Protein AF-A0A7J8X8S6-F1 (afdb_monomer_lite)

Sequence (143 aa):
MVDLDLSNNWLLGPIPSSISNLTNLASLFLQINKLNGSIPQEIWRLRNLIALDLSFNRLSGHIPSSLDQAKALKSDPSLIKNRDLFSIWNFDGNVAFEDITKATEDFDIKYCIGTGGYGSVYRAVLPSGKVVALKKLHRLEAE

Organism: Gossypium aridum (NCBI:txid34290)

InterPro domains:
  IPR001611 Leucine-rich repeat [PF00560] (4-22)
  IPR001611 Leucine-rich repeat [PF00560] (48-68)
  IPR011009 Protein kinase-like domain superfamily [SSF56112] (85-138)
  IPR017441 Protein kinase, ATP binding site [PS00107] (113-135)
  IPR032675 Leucine-rich repeat domain superfamily [G3DSA:3.80.10.10] (1-83)
  IPR051420 Ser/Thr Protein Kinases with Diverse Regulatory Roles [PTHR48005] (80-141)

Foldseek 3Di:
DAEDAPEQDADEEADDLCVLVPLCYAEYHHANYAYEEADRLSVLSNVNHQYYDPYHYHYDDDDDDLVSSVVSVVVDPPPPPDSPRPPPPPDPPPDDPVQVCVQCVNVDCVQWPDADPFFTWGWGQGPVRDIDIDTDGDPPPDD

Secondary structure (DSSP, 8-state):
-EEEE--SS--EEEPPGGGGG-TTEEEEE--SSEEEEPPPGGGGG-TT--EEE--SSEE-SPPPPHHHHHHHHTT-TT-TT---SS-SS---S---HHHHHHHTTTT-GGGEEEEETTEEEEEEE-TTS-EEEEEEEPP----

Structure (mmCIF, N/CA/C/O backbone):
data_AF-A0A7J8X8S6-F1
#
_entry.id   AF-A0A7J8X8S6-F1
#
loop_
_atom_site.group_PDB
_atom_site.id
_atom_site.type_symbol
_atom_site.label_atom_id
_atom_site.label_alt_id
_atom_site.label_comp_id
_atom_site.label_asym_id
_atom_site.label_entity_id
_atom_site.label_seq_id
_atom_site.pdbx_PDB_ins_code
_atom_site.Cartn_x
_atom_site.Cartn_y
_atom_site.Cartn_z
_atom_site.occupancy
_atom_site.B_iso_or_equiv
_atom_site.auth_seq_id
_atom_site.auth_comp_id
_atom_site.auth_asym_id
_atom_site.auth_atom_id
_atom_site.pdbx_PDB_model_num
ATOM 1 N N . MET A 1 1 ? -14.470 3.806 -18.848 1.00 63.66 1 MET A N 1
ATOM 2 C CA . MET A 1 1 ? -13.517 3.287 -17.850 1.00 63.66 1 MET A CA 1
ATOM 3 C C . MET A 1 1 ? -12.360 2.676 -18.626 1.00 63.66 1 MET A C 1
ATOM 5 O O . MET A 1 1 ? -12.645 2.034 -19.630 1.00 63.66 1 MET A O 1
ATOM 9 N N . VAL A 1 2 ? -11.107 2.992 -18.287 1.00 91.88 2 VAL A N 1
ATOM 10 C CA . VAL A 1 2 ? -9.929 2.490 -19.020 1.00 91.88 2 VAL A CA 1
ATOM 11 C C . VAL A 1 2 ? -9.187 1.516 -18.122 1.00 91.88 2 VAL A C 1
ATOM 13 O O . VAL A 1 2 ? -8.802 1.892 -17.018 1.00 91.88 2 VAL A O 1
ATOM 16 N N . ASP A 1 3 ? -8.965 0.303 -18.608 1.00 95.12 3 ASP A N 1
ATOM 17 C CA . ASP A 1 3 ? -8.304 -0.763 -17.863 1.00 95.12 3 ASP A CA 1
ATOM 18 C C . ASP A 1 3 ? -7.002 -1.150 -18.571 1.00 95.12 3 ASP A C 1
ATOM 20 O O . ASP A 1 3 ? -6.969 -1.284 -19.796 1.00 95.12 3 ASP A O 1
ATOM 24 N N . LEU A 1 4 ? -5.925 -1.300 -17.800 1.00 96.81 4 LEU A N 1
ATOM 25 C CA . LEU A 1 4 ? -4.631 -1.786 -18.270 1.00 96.81 4 LEU A CA 1
ATOM 26 C C . LEU A 1 4 ? -4.291 -3.065 -17.514 1.00 96.81 4 LEU A C 1
ATOM 28 O O . LEU A 1 4 ? -3.936 -3.026 -16.334 1.00 96.81 4 LEU A O 1
ATOM 32 N N . ASP A 1 5 ? -4.382 -4.186 -18.220 1.00 97.44 5 ASP A N 1
ATOM 33 C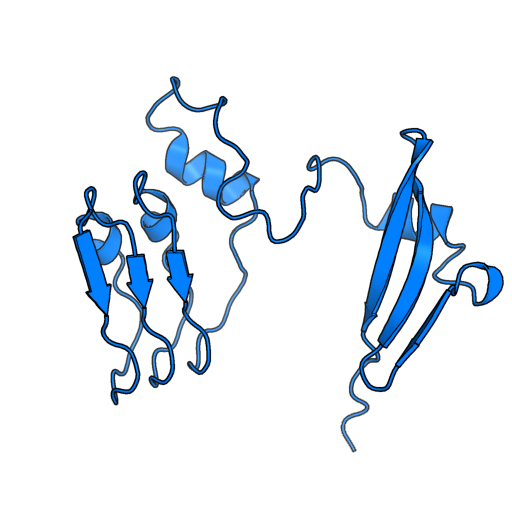 CA . ASP A 1 5 ? -4.002 -5.498 -17.715 1.00 97.44 5 ASP A CA 1
ATOM 34 C C . ASP A 1 5 ? -2.714 -5.967 -18.396 1.00 97.44 5 ASP A C 1
ATOM 36 O O . ASP A 1 5 ? -2.677 -6.210 -19.602 1.00 97.44 5 ASP A O 1
ATOM 40 N N . LEU A 1 6 ? -1.643 -6.046 -17.609 1.00 97.56 6 LEU A N 1
ATOM 41 C CA . LEU A 1 6 ? -0.356 -6.628 -17.991 1.00 97.56 6 LEU A CA 1
ATOM 42 C C . LEU A 1 6 ? 0.002 -7.802 -17.068 1.00 97.56 6 LEU A C 1
ATOM 44 O O . LEU A 1 6 ? 1.177 -8.162 -16.929 1.00 97.56 6 LEU A O 1
ATOM 48 N N . SER A 1 7 ? -0.993 -8.381 -16.399 1.00 97.44 7 SER A N 1
ATOM 49 C CA . SER A 1 7 ? -0.797 -9.489 -15.478 1.00 97.44 7 SER A CA 1
ATOM 50 C C . SER A 1 7 ? -0.316 -10.753 -16.192 1.00 97.44 7 SER A C 1
ATOM 52 O O . SER A 1 7 ? -0.461 -10.901 -17.406 1.00 97.44 7 SER A O 1
ATOM 54 N N . ASN A 1 8 ? 0.298 -11.666 -15.439 1.00 97.38 8 ASN A N 1
ATOM 55 C CA . ASN A 1 8 ? 0.757 -12.967 -15.932 1.00 97.38 8 ASN A CA 1
ATOM 56 C C . ASN A 1 8 ? 1.755 -12.877 -17.103 1.00 97.38 8 ASN A C 1
ATOM 58 O O . ASN A 1 8 ? 1.651 -13.587 -18.105 1.00 97.38 8 ASN A O 1
ATOM 62 N N . ASN A 1 9 ? 2.745 -11.999 -16.961 1.00 97.81 9 ASN A N 1
ATOM 63 C CA . ASN A 1 9 ? 3.823 -11.810 -17.926 1.00 97.81 9 ASN A CA 1
ATOM 64 C C . ASN A 1 9 ? 5.195 -12.017 -17.260 1.00 97.81 9 ASN A C 1
ATOM 66 O O . ASN A 1 9 ? 5.320 -12.353 -16.081 1.00 97.81 9 ASN A O 1
ATOM 70 N N . TRP A 1 10 ? 6.271 -11.846 -18.030 1.00 97.44 10 TRP A N 1
ATOM 71 C CA . TRP A 1 10 ? 7.648 -11.870 -17.520 1.00 97.44 10 TRP A CA 1
ATOM 72 C C . TRP A 1 10 ? 8.263 -10.471 -17.464 1.00 97.44 10 TRP A C 1
ATOM 74 O O . TRP A 1 10 ? 9.459 -10.315 -17.711 1.00 97.44 10 TRP A O 1
ATOM 84 N N . LEU A 1 11 ? 7.462 -9.448 -17.151 1.00 97.81 11 LEU A N 1
ATOM 85 C CA . LEU A 1 11 ? 7.961 -8.079 -17.048 1.00 97.81 11 LEU A CA 1
ATOM 86 C C . LEU A 1 11 ? 8.995 -7.977 -15.922 1.00 97.81 11 LEU A C 1
ATOM 88 O O . LEU A 1 11 ? 8.791 -8.484 -14.817 1.00 97.81 11 LEU A O 1
ATOM 92 N N . LEU A 1 12 ? 10.118 -7.334 -16.234 1.00 97.75 12 LEU A N 1
ATOM 93 C CA . LEU A 1 12 ? 11.277 -7.154 -15.365 1.00 97.75 12 LEU A CA 1
ATOM 94 C C . LEU A 1 12 ? 11.525 -5.664 -15.126 1.00 97.75 12 LEU A C 1
ATOM 96 O O . LEU A 1 12 ? 11.121 -4.822 -15.923 1.00 97.75 12 LEU A O 1
ATOM 100 N N . GLY A 1 13 ? 12.271 -5.362 -14.065 1.00 97.44 13 GLY A N 1
ATOM 101 C CA . GLY A 1 13 ? 12.637 -3.993 -13.712 1.00 97.44 13 GLY A CA 1
ATOM 102 C C . GLY A 1 13 ? 11.567 -3.276 -12.882 1.00 97.44 13 GLY A C 1
ATOM 103 O O . GLY A 1 13 ? 10.586 -3.896 -12.462 1.00 97.44 13 GLY A O 1
ATOM 104 N N . PRO A 1 14 ? 11.778 -1.985 -12.586 1.0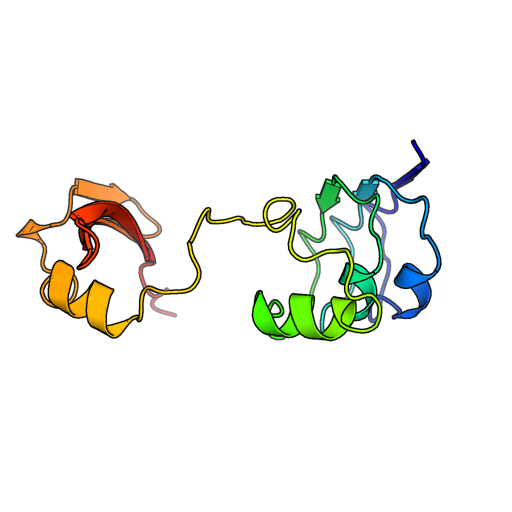0 97.25 14 PRO A N 1
ATOM 105 C CA . PRO A 1 14 ? 10.872 -1.215 -11.751 1.00 97.25 14 PRO A CA 1
ATOM 106 C C . PRO A 1 14 ? 9.608 -0.787 -12.493 1.00 97.25 14 PRO A C 1
ATOM 108 O O . PRO A 1 14 ? 9.600 -0.653 -13.717 1.00 97.25 14 PRO A O 1
ATOM 111 N N . ILE A 1 15 ? 8.550 -0.497 -11.733 1.00 96.50 15 ILE A N 1
ATOM 112 C CA . ILE A 1 15 ? 7.379 0.203 -12.271 1.00 96.50 15 ILE A CA 1
ATOM 113 C C . ILE A 1 15 ? 7.816 1.642 -12.593 1.00 96.50 15 ILE A C 1
ATOM 115 O O . ILE A 1 15 ? 8.262 2.355 -11.689 1.00 96.50 15 ILE A O 1
ATOM 119 N N . PRO A 1 16 ? 7.713 2.098 -13.851 1.00 95.88 16 PRO A N 1
ATOM 120 C CA . PRO A 1 16 ? 8.161 3.432 -14.221 1.00 95.88 16 PRO A CA 1
ATOM 121 C C . PRO A 1 16 ? 7.219 4.499 -13.650 1.00 95.88 16 PRO A C 1
ATOM 123 O O . PRO A 1 16 ? 5.997 4.357 -13.708 1.00 95.88 16 PRO A O 1
ATOM 126 N N . SER A 1 17 ? 7.764 5.619 -13.168 1.00 92.75 17 SER A N 1
ATOM 127 C CA . SER A 1 17 ? 6.964 6.746 -12.653 1.00 92.75 17 SER A CA 1
ATOM 128 C C . SER A 1 17 ? 6.043 7.367 -13.712 1.00 92.75 17 SER A C 1
ATOM 130 O O . SER A 1 17 ? 5.003 7.944 -13.381 1.00 92.75 17 SER A O 1
ATOM 132 N N . SER A 1 18 ? 6.365 7.185 -14.997 1.00 95.19 18 SER A N 1
ATOM 133 C CA . SER A 1 18 ? 5.532 7.595 -16.132 1.00 95.19 18 SER A CA 1
ATOM 134 C C . SER A 1 18 ? 4.178 6.883 -16.201 1.00 95.19 18 SER A C 1
ATOM 136 O O . SER A 1 18 ? 3.294 7.378 -16.897 1.00 95.19 18 SER A O 1
ATOM 138 N N . ILE A 1 19 ? 3.963 5.795 -15.444 1.00 93.06 19 ILE A N 1
ATOM 139 C CA . ILE A 1 19 ? 2.638 5.167 -15.299 1.00 93.06 19 ILE A CA 1
ATOM 140 C C . ILE A 1 19 ? 1.581 6.181 -14.838 1.00 93.06 19 ILE A C 1
ATOM 142 O O . ILE A 1 19 ? 0.421 6.090 -15.225 1.00 93.06 19 ILE A O 1
ATOM 146 N N . SER A 1 20 ? 2.003 7.206 -14.089 1.00 89.88 20 SER A N 1
ATOM 147 C CA . SER A 1 20 ? 1.163 8.307 -13.609 1.00 89.88 20 SER A CA 1
ATOM 148 C C . SER A 1 20 ? 0.572 9.199 -14.707 1.00 89.88 20 SER A C 1
ATOM 150 O O . SER A 1 20 ? -0.385 9.928 -14.445 1.00 89.88 20 SER A O 1
ATOM 152 N N . ASN A 1 21 ? 1.090 9.128 -15.938 1.00 93.50 21 ASN A N 1
ATOM 153 C CA . ASN A 1 21 ? 0.555 9.873 -17.079 1.00 93.50 21 ASN A CA 1
ATOM 154 C C . ASN A 1 21 ? -0.770 9.292 -17.593 1.00 93.50 21 ASN A C 1
ATOM 156 O O . ASN A 1 21 ? -1.479 9.956 -18.348 1.00 93.50 21 ASN A O 1
ATOM 160 N N . LEU A 1 22 ? -1.127 8.071 -17.185 1.00 93.12 22 LEU A N 1
ATOM 161 C CA . LEU A 1 22 ? -2.371 7.408 -17.571 1.00 93.12 22 LEU A CA 1
ATOM 162 C C . LEU A 1 22 ? -3.553 7.913 -16.726 1.00 93.12 22 LEU A C 1
ATOM 164 O O . LEU A 1 22 ? -4.249 7.141 -16.083 1.00 93.12 22 LEU A O 1
ATOM 168 N N . THR A 1 23 ? -3.803 9.222 -16.704 1.00 90.00 23 THR A N 1
ATOM 169 C CA . THR A 1 23 ? -4.740 9.870 -15.761 1.00 90.00 23 THR A CA 1
ATOM 170 C C . THR A 1 23 ? -6.193 9.382 -15.847 1.00 90.00 23 THR A C 1
ATOM 172 O O . THR A 1 23 ? -6.937 9.510 -14.876 1.00 90.00 23 THR A O 1
ATOM 175 N N . ASN A 1 24 ? -6.600 8.793 -16.974 1.00 92.00 24 ASN A N 1
ATOM 176 C CA . ASN A 1 24 ? -7.931 8.204 -17.176 1.00 92.00 24 ASN A CA 1
ATOM 177 C C . ASN A 1 24 ? -8.026 6.722 -16.769 1.00 92.00 24 ASN A C 1
ATOM 179 O O . ASN A 1 24 ? -9.090 6.119 -16.929 1.00 92.00 24 ASN A O 1
ATOM 183 N N . LEU A 1 25 ? -6.928 6.132 -16.287 1.00 93.62 25 LEU A N 1
ATOM 184 C CA . LEU A 1 25 ? -6.863 4.729 -15.904 1.00 93.62 25 LEU A CA 1
ATOM 185 C C . LEU A 1 25 ? -7.707 4.468 -14.659 1.00 93.62 25 LEU A C 1
ATOM 187 O O . LEU A 1 25 ? -7.626 5.204 -13.677 1.00 93.62 25 LEU A O 1
ATOM 191 N N . ALA A 1 26 ? -8.497 3.407 -14.728 1.00 90.75 26 ALA A N 1
ATOM 192 C CA . ALA A 1 26 ? -9.409 2.978 -13.687 1.00 90.75 26 ALA A CA 1
ATOM 193 C C . ALA A 1 26 ? -8.992 1.649 -13.060 1.00 90.75 26 ALA A C 1
ATOM 195 O O . ALA A 1 26 ? -9.101 1.500 -11.845 1.00 90.75 26 ALA A O 1
ATOM 196 N N . SER A 1 27 ? -8.426 0.739 -13.852 1.00 94.19 27 SER A N 1
ATOM 197 C CA . SER A 1 27 ? -7.833 -0.497 -13.338 1.00 94.19 27 SER A CA 1
ATOM 198 C C . SER A 1 27 ? -6.408 -0.673 -13.849 1.00 94.19 27 SER A C 1
ATOM 200 O O . SER A 1 27 ? -6.148 -0.497 -15.040 1.00 94.19 27 SER A O 1
ATOM 202 N N . LEU A 1 28 ? -5.493 -1.035 -12.951 1.00 95.81 28 LEU A N 1
ATOM 203 C CA . LEU A 1 28 ? -4.114 -1.396 -13.267 1.00 95.81 28 LEU A CA 1
ATOM 204 C C . LEU A 1 28 ? -3.782 -2.756 -12.650 1.00 95.81 28 LEU A C 1
ATOM 206 O O . LEU A 1 28 ? -3.643 -2.876 -11.432 1.00 95.81 28 LEU A O 1
ATOM 210 N N . PHE A 1 29 ? -3.618 -3.764 -13.501 1.00 97.19 29 PHE A N 1
ATOM 211 C CA . PHE A 1 29 ? -3.285 -5.128 -13.102 1.00 97.19 29 PHE A CA 1
ATOM 212 C C . PHE A 1 29 ? -1.875 -5.475 -13.583 1.00 97.19 29 PHE A C 1
ATOM 214 O O . PHE A 1 29 ? -1.618 -5.570 -14.782 1.00 97.19 29 PHE A O 1
ATOM 221 N N . LEU A 1 30 ? -0.938 -5.618 -12.643 1.00 97.19 30 LEU A N 1
ATOM 222 C CA . LEU A 1 30 ? 0.466 -5.972 -12.893 1.00 97.19 30 LEU A CA 1
ATOM 223 C C . LEU A 1 30 ? 0.869 -7.271 -12.181 1.00 97.19 30 LEU A C 1
ATOM 225 O O . LEU A 1 30 ? 2.058 -7.608 -12.140 1.00 97.19 30 LEU A O 1
ATOM 229 N N . GLN A 1 31 ? -0.084 -7.999 -11.599 1.00 97.44 31 GLN A N 1
ATOM 230 C CA . GLN A 1 31 ? 0.199 -9.189 -10.811 1.00 97.44 31 GLN A CA 1
ATOM 231 C C . GLN A 1 31 ? 0.817 -10.324 -11.631 1.00 97.44 31 GLN A C 1
ATOM 233 O O . GLN A 1 31 ? 0.617 -10.414 -12.840 1.00 97.44 31 GLN A O 1
ATOM 238 N N . ILE A 1 32 ? 1.547 -11.219 -10.964 1.00 94.69 32 ILE A N 1
ATOM 239 C CA . ILE A 1 32 ? 2.209 -12.376 -11.593 1.00 94.69 32 ILE A CA 1
ATOM 240 C C . ILE A 1 32 ? 3.205 -11.894 -12.663 1.00 94.69 32 ILE A C 1
ATOM 242 O O . ILE A 1 32 ? 3.083 -12.165 -13.855 1.00 94.69 32 ILE A O 1
ATOM 246 N N . ASN A 1 33 ? 4.193 -11.127 -12.211 1.00 97.62 33 ASN A N 1
ATOM 247 C CA . ASN A 1 33 ? 5.308 -10.634 -13.015 1.00 97.62 33 ASN A CA 1
ATOM 248 C C . ASN A 1 33 ? 6.615 -10.749 -12.203 1.00 97.62 33 ASN A C 1
ATOM 250 O O . ASN A 1 33 ? 6.673 -11.370 -11.140 1.00 97.62 33 ASN A O 1
ATOM 254 N N . LYS A 1 34 ? 7.716 -10.188 -12.712 1.00 97.19 34 LYS A N 1
ATOM 255 C CA . LYS A 1 34 ? 9.017 -10.141 -12.024 1.00 97.19 34 LYS A CA 1
ATOM 256 C C . LYS A 1 34 ? 9.469 -8.697 -11.764 1.00 97.19 34 LYS A C 1
ATOM 258 O O . LYS A 1 34 ? 10.674 -8.442 -11.689 1.00 97.19 34 LYS A O 1
ATOM 263 N N . LEU A 1 35 ? 8.520 -7.768 -11.618 1.00 97.56 35 LEU A N 1
ATOM 264 C CA . LEU A 1 35 ? 8.798 -6.357 -11.345 1.00 97.56 35 LEU A CA 1
ATOM 265 C C . LEU A 1 35 ? 9.495 -6.207 -9.990 1.00 97.56 35 LEU A C 1
ATOM 267 O O . LEU A 1 35 ? 9.201 -6.958 -9.059 1.00 97.56 35 LEU A O 1
ATOM 271 N N . ASN A 1 36 ? 10.427 -5.263 -9.876 1.00 95.06 36 ASN A N 1
ATOM 272 C CA . ASN A 1 36 ? 11.265 -5.069 -8.690 1.00 95.06 36 ASN A CA 1
ATOM 273 C C . ASN A 1 36 ? 11.343 -3.595 -8.254 1.00 95.06 36 ASN A C 1
ATOM 275 O O . ASN A 1 36 ? 10.690 -2.733 -8.832 1.00 95.06 36 ASN A O 1
ATOM 279 N N . GLY A 1 37 ? 12.111 -3.301 -7.201 1.00 94.25 37 GLY A N 1
ATOM 280 C CA . GLY A 1 37 ? 12.221 -1.940 -6.666 1.00 94.25 37 GLY A CA 1
ATOM 281 C C . GLY A 1 37 ? 10.954 -1.482 -5.937 1.00 94.25 37 GLY A C 1
ATOM 282 O O . GLY A 1 37 ? 10.110 -2.304 -5.579 1.00 94.25 37 GLY A O 1
ATOM 283 N N . SER A 1 38 ? 10.846 -0.183 -5.661 1.00 92.12 38 SER A N 1
ATOM 284 C CA . SER A 1 38 ? 9.696 0.399 -4.960 1.00 92.12 38 SER A CA 1
ATOM 285 C C . SER A 1 38 ? 8.561 0.785 -5.895 1.00 92.12 38 SER A C 1
ATOM 287 O O . SER A 1 38 ? 8.771 1.098 -7.065 1.00 92.12 38 SER A O 1
ATOM 289 N N . ILE A 1 39 ? 7.346 0.815 -5.349 1.00 91.31 39 ILE A N 1
ATOM 290 C CA . ILE A 1 39 ? 6.188 1.385 -6.037 1.00 91.31 39 ILE A CA 1
ATOM 291 C C . ILE A 1 39 ? 6.445 2.895 -6.206 1.00 91.31 39 ILE A C 1
ATOM 293 O O . ILE A 1 39 ? 6.705 3.564 -5.200 1.00 91.31 39 ILE A O 1
ATOM 297 N N . PRO A 1 40 ? 6.399 3.449 -7.431 1.00 90.69 40 PRO A N 1
ATOM 298 C CA . PRO A 1 40 ? 6.627 4.871 -7.652 1.00 90.69 40 PRO A CA 1
ATOM 299 C C . PRO A 1 40 ? 5.543 5.689 -6.952 1.00 90.69 40 PRO A C 1
ATOM 301 O O . PRO A 1 40 ? 4.353 5.402 -7.083 1.00 90.69 40 PRO A O 1
ATOM 304 N N . GLN A 1 41 ? 5.939 6.732 -6.222 1.00 84.44 41 GLN A N 1
ATOM 305 C CA . GLN A 1 41 ? 5.001 7.594 -5.499 1.00 84.44 41 GLN A CA 1
ATOM 306 C C . GLN A 1 41 ? 4.043 8.322 -6.460 1.00 84.44 41 GLN A C 1
ATOM 308 O O . GLN A 1 41 ? 2.939 8.710 -6.089 1.00 84.44 41 GLN A O 1
ATOM 313 N N . GLU A 1 42 ? 4.425 8.476 -7.723 1.00 87.50 42 GLU A N 1
ATOM 314 C CA . GLU A 1 42 ? 3.602 9.086 -8.756 1.00 87.50 42 GLU A CA 1
ATOM 315 C C . GLU A 1 42 ? 2.363 8.254 -9.107 1.00 87.50 42 GLU A C 1
ATOM 317 O O . GLU A 1 42 ? 1.405 8.825 -9.627 1.00 87.50 42 GLU A O 1
ATOM 322 N N . ILE A 1 43 ? 2.321 6.951 -8.789 1.00 87.25 43 ILE A N 1
ATOM 323 C CA . ILE A 1 43 ? 1.138 6.103 -9.031 1.00 87.25 43 ILE A CA 1
ATOM 324 C C . ILE A 1 43 ? -0.122 6.679 -8.363 1.00 87.25 43 ILE A C 1
ATOM 326 O O . ILE A 1 43 ? -1.224 6.551 -8.888 1.00 87.25 43 ILE A O 1
ATOM 330 N N . TRP A 1 44 ? 0.050 7.419 -7.262 1.00 83.25 44 TRP A N 1
ATOM 331 C CA . TRP A 1 44 ? -1.030 8.077 -6.521 1.00 83.25 44 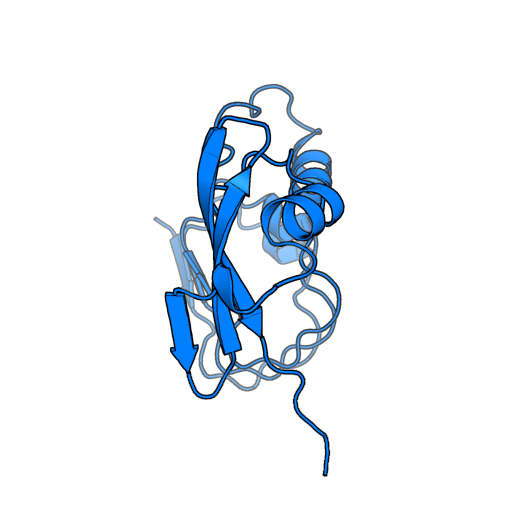TRP A CA 1
ATOM 332 C C . TRP A 1 44 ? -1.626 9.296 -7.241 1.00 83.25 44 TRP A C 1
ATOM 334 O O . TRP A 1 44 ? -2.620 9.856 -6.787 1.00 83.25 44 TRP A O 1
ATOM 344 N N . ARG A 1 45 ? -1.051 9.721 -8.374 1.00 83.75 45 ARG A N 1
ATOM 345 C CA . ARG A 1 45 ? -1.642 10.748 -9.249 1.00 83.75 45 ARG A CA 1
ATOM 346 C C . ARG A 1 45 ? -2.772 10.206 -10.128 1.00 83.75 45 ARG A C 1
ATOM 348 O O . ARG A 1 45 ? -3.500 11.005 -10.715 1.00 83.75 45 ARG A O 1
ATOM 355 N N . LEU A 1 46 ? -2.935 8.886 -10.222 1.00 86.25 46 LEU A N 1
ATOM 356 C CA . LEU A 1 46 ? -3.987 8.233 -11.002 1.00 86.25 46 LEU A CA 1
ATOM 357 C C . LEU A 1 46 ? -5.349 8.368 -10.300 1.00 86.25 46 LEU A C 1
ATOM 359 O O . LEU A 1 46 ? -5.824 7.454 -9.637 1.00 86.25 46 LEU A O 1
ATOM 363 N N . ARG A 1 47 ? -5.982 9.540 -10.430 1.00 81.19 47 ARG A N 1
ATOM 364 C CA . ARG A 1 47 ? -7.199 9.916 -9.679 1.00 81.19 47 ARG A CA 1
ATOM 365 C C . ARG A 1 47 ? -8.427 9.054 -9.974 1.00 81.19 47 ARG A C 1
ATOM 367 O O . ARG A 1 47 ? -9.337 9.010 -9.155 1.00 81.19 47 ARG A O 1
ATOM 374 N N . ASN A 1 48 ? -8.464 8.420 -11.141 1.00 85.50 48 ASN A N 1
ATOM 375 C CA . ASN A 1 48 ? -9.578 7.576 -11.563 1.00 85.50 48 ASN A CA 1
ATOM 376 C C . ASN A 1 48 ? -9.368 6.097 -11.209 1.00 85.50 48 ASN A C 1
ATOM 378 O O . ASN A 1 48 ? -10.267 5.298 -11.460 1.00 85.50 48 ASN A O 1
ATOM 382 N N . LEU A 1 49 ? -8.210 5.737 -10.638 1.00 88.00 49 LEU A N 1
ATOM 383 C CA . LEU A 1 49 ? -7.841 4.357 -10.354 1.00 88.00 49 LEU A CA 1
ATOM 384 C C . LEU A 1 49 ? -8.666 3.819 -9.184 1.00 88.00 49 LEU A C 1
ATOM 386 O O . LEU A 1 49 ? -8.509 4.269 -8.054 1.00 88.00 49 LEU A O 1
ATOM 390 N N . ILE A 1 50 ? -9.521 2.842 -9.462 1.00 86.75 50 ILE A N 1
ATOM 391 C CA . ILE A 1 50 ? -10.355 2.144 -8.478 1.00 86.75 50 ILE A CA 1
ATOM 392 C C . ILE A 1 50 ? -9.848 0.731 -8.176 1.00 86.75 50 ILE A C 1
ATOM 394 O O . ILE A 1 50 ? -10.200 0.163 -7.146 1.00 86.75 50 ILE A O 1
ATOM 398 N N . ALA A 1 51 ? -9.028 0.159 -9.060 1.00 86.00 51 ALA A N 1
ATOM 399 C CA . ALA A 1 51 ? -8.463 -1.173 -8.903 1.00 86.00 51 ALA A CA 1
ATOM 400 C C . ALA A 1 51 ? -6.959 -1.156 -9.198 1.00 86.00 51 ALA A C 1
ATOM 402 O O . ALA A 1 51 ? -6.516 -0.675 -10.241 1.00 86.00 51 ALA A O 1
ATOM 403 N N . LEU A 1 52 ? -6.175 -1.697 -8.267 1.00 91.56 52 LEU A N 1
ATOM 404 C CA . LEU A 1 52 ? -4.728 -1.828 -8.385 1.00 91.56 52 LEU A CA 1
ATOM 405 C C . LEU A 1 52 ? -4.304 -3.178 -7.809 1.00 91.56 52 LEU A C 1
ATOM 407 O O . LEU A 1 52 ? -4.461 -3.402 -6.610 1.00 91.56 52 LEU A O 1
ATOM 411 N N . ASP A 1 53 ? -3.732 -4.044 -8.643 1.00 91.31 53 ASP A N 1
ATOM 412 C CA . ASP A 1 53 ? -3.118 -5.293 -8.187 1.00 91.31 53 ASP A CA 1
ATOM 413 C C . ASP A 1 53 ? -1.658 -5.365 -8.640 1.00 91.31 53 ASP A C 1
ATOM 415 O O . ASP A 1 53 ? -1.333 -5.333 -9.828 1.00 91.31 53 ASP A O 1
ATOM 419 N N . LEU A 1 54 ? -0.767 -5.438 -7.653 1.00 93.69 54 LEU A N 1
ATOM 420 C CA . LEU A 1 54 ? 0.682 -5.531 -7.822 1.00 93.69 54 LEU A CA 1
ATOM 421 C C . LEU A 1 54 ? 1.243 -6.840 -7.239 1.00 93.69 54 LEU A C 1
ATOM 423 O O . LEU A 1 54 ? 2.462 -6.995 -7.126 1.00 93.69 54 LEU A O 1
ATOM 427 N N . SER A 1 55 ? 0.371 -7.765 -6.824 1.00 88.75 55 SER A N 1
ATOM 428 C CA . SER A 1 55 ? 0.736 -9.000 -6.128 1.00 88.75 55 SER A CA 1
ATOM 429 C C . SER A 1 55 ? 1.605 -9.929 -6.984 1.00 88.75 55 SER A C 1
ATOM 431 O O . SER A 1 55 ? 1.728 -9.769 -8.194 1.00 88.75 55 SER A O 1
ATOM 433 N N . PHE A 1 56 ? 2.268 -10.905 -6.358 1.00 92.81 56 PHE A N 1
ATOM 434 C CA . PHE A 1 56 ? 3.134 -11.862 -7.067 1.00 92.81 56 PHE A CA 1
ATOM 435 C C . PHE A 1 56 ? 4.192 -11.188 -7.968 1.00 92.81 56 PHE A C 1
ATOM 437 O O . PHE A 1 56 ? 4.382 -11.560 -9.124 1.00 92.81 56 PHE A O 1
ATOM 444 N N . ASN A 1 57 ? 4.877 -10.185 -7.414 1.00 94.94 57 ASN A N 1
ATOM 445 C CA . ASN A 1 57 ? 6.057 -9.527 -7.978 1.00 94.94 57 ASN A CA 1
ATOM 446 C C . ASN A 1 57 ? 7.218 -9.565 -6.967 1.00 94.94 57 ASN A C 1
ATOM 448 O O . ASN A 1 57 ? 7.097 -10.127 -5.881 1.00 94.94 57 ASN A O 1
ATOM 452 N N . ARG A 1 58 ? 8.355 -8.951 -7.308 1.00 95.75 58 ARG A N 1
ATOM 453 C CA . ARG A 1 58 ? 9.542 -8.794 -6.445 1.00 95.75 58 ARG A CA 1
ATOM 454 C C . ARG A 1 58 ? 9.696 -7.351 -5.943 1.00 95.75 58 ARG A C 1
ATOM 456 O O . ARG A 1 58 ? 10.817 -6.866 -5.786 1.00 95.75 58 ARG A O 1
ATOM 463 N N . LEU A 1 59 ? 8.576 -6.651 -5.758 1.00 92.00 59 LEU A N 1
ATOM 464 C CA . LEU A 1 59 ? 8.555 -5.274 -5.263 1.00 92.00 59 LEU A CA 1
ATOM 465 C C . LEU A 1 59 ? 9.067 -5.221 -3.815 1.00 92.00 59 LEU A C 1
ATOM 467 O O . LEU A 1 59 ? 8.846 -6.134 -3.023 1.00 92.00 59 LEU A O 1
ATOM 471 N N . SER A 1 60 ? 9.760 -4.141 -3.480 1.00 87.06 60 SER A N 1
ATOM 472 C CA . SER A 1 60 ? 10.452 -3.927 -2.205 1.00 87.06 60 SER A CA 1
ATOM 473 C C . SER A 1 60 ? 10.330 -2.467 -1.765 1.00 87.06 60 SER A C 1
ATOM 475 O O . SER A 1 60 ? 10.033 -1.602 -2.580 1.00 87.06 60 SER A O 1
ATOM 477 N N . GLY A 1 61 ? 10.602 -2.160 -0.498 1.00 82.44 61 GLY A N 1
ATOM 478 C CA . GLY A 1 61 ? 10.451 -0.808 0.049 1.00 82.44 61 GLY A CA 1
ATOM 479 C C . GLY A 1 61 ? 9.115 -0.609 0.762 1.00 82.44 61 GLY A C 1
ATOM 480 O O . GLY A 1 61 ? 8.344 -1.550 0.948 1.00 82.44 61 GLY A O 1
ATOM 481 N N . HIS A 1 62 ? 8.862 0.612 1.224 1.00 74.38 62 HIS A N 1
ATOM 482 C CA . HIS A 1 62 ? 7.685 0.907 2.038 1.00 74.38 62 HIS A CA 1
ATOM 483 C C . HIS A 1 62 ? 6.493 1.308 1.174 1.00 74.38 62 HIS A C 1
ATOM 485 O O . HIS A 1 62 ? 6.634 2.062 0.211 1.00 74.38 62 HIS A O 1
ATOM 491 N N . ILE A 1 63 ? 5.305 0.835 1.553 1.00 72.75 63 ILE A N 1
ATOM 492 C CA . ILE A 1 63 ? 4.055 1.385 1.034 1.00 72.75 63 ILE A CA 1
ATOM 493 C C . ILE A 1 63 ? 3.971 2.831 1.544 1.00 72.75 63 ILE A C 1
ATOM 495 O O . ILE A 1 63 ? 4.041 3.031 2.760 1.00 72.75 63 ILE A O 1
ATOM 499 N N . PRO A 1 64 ? 3.856 3.837 0.656 1.00 64.56 64 PRO A N 1
ATOM 500 C CA . PRO A 1 64 ? 3.794 5.235 1.057 1.00 64.56 64 PRO A CA 1
ATOM 501 C C . PRO A 1 64 ? 2.671 5.446 2.062 1.00 64.56 64 PRO A C 1
ATOM 503 O O . PRO A 1 64 ? 1.531 5.029 1.827 1.00 64.56 64 PRO A O 1
ATOM 506 N N . SER A 1 65 ? 2.997 6.094 3.180 1.00 60.75 65 SER A N 1
ATOM 507 C CA . SER A 1 65 ? 2.001 6.431 4.190 1.00 60.75 65 SER A CA 1
ATOM 508 C C . SER A 1 65 ? 0.923 7.331 3.579 1.00 60.75 65 SER A C 1
ATOM 510 O O . SER A 1 65 ? 1.152 8.007 2.572 1.00 60.75 65 SER A O 1
ATOM 512 N N . SER A 1 66 ? -0.249 7.408 4.207 1.00 58.47 66 SER A N 1
ATOM 513 C CA . SER A 1 66 ? -1.299 8.351 3.791 1.00 58.47 66 SER A CA 1
ATOM 514 C C . SER A 1 66 ? -0.789 9.801 3.713 1.00 58.47 66 SER A C 1
ATOM 516 O O . SER A 1 66 ? -1.261 10.587 2.892 1.00 58.47 66 SER A O 1
ATOM 518 N N . LEU A 1 67 ? 0.232 10.153 4.505 1.00 55.56 67 LEU A N 1
ATOM 519 C CA . LEU A 1 67 ? 0.906 11.448 4.453 1.00 55.56 67 LEU A CA 1
ATOM 520 C C . LEU A 1 67 ? 1.756 11.625 3.186 1.00 55.56 67 LEU A C 1
ATOM 522 O O . LEU A 1 67 ? 1.778 12.712 2.607 1.00 55.56 67 LEU A O 1
ATOM 526 N N . ASP A 1 68 ? 2.441 10.577 2.741 1.00 60.28 68 ASP A N 1
ATOM 527 C CA . ASP A 1 68 ? 3.245 10.599 1.518 1.00 60.28 68 ASP A CA 1
ATOM 528 C C . ASP A 1 68 ? 2.356 10.603 0.270 1.00 60.28 68 ASP A C 1
ATOM 530 O O . ASP A 1 68 ? 2.638 11.321 -0.692 1.00 60.28 68 ASP A O 1
ATOM 534 N N . GLN A 1 69 ? 1.219 9.906 0.322 1.00 64.12 69 GLN A N 1
ATOM 535 C CA . GLN A 1 69 ? 0.164 9.998 -0.689 1.00 64.12 69 GLN A CA 1
ATOM 536 C C . GLN A 1 69 ? -0.404 11.425 -0.747 1.00 64.12 69 GLN A C 1
ATOM 538 O O . GLN A 1 69 ? -0.462 12.034 -1.814 1.00 64.12 69 GLN A O 1
ATOM 543 N N . ALA A 1 70 ? -0.717 12.025 0.407 1.00 56.66 70 ALA A N 1
ATOM 544 C CA . ALA A 1 70 ? -1.190 13.404 0.479 1.00 56.66 70 ALA A CA 1
ATOM 545 C C . ALA A 1 70 ? -0.165 14.411 -0.069 1.00 56.66 70 ALA A C 1
ATOM 547 O O . ALA A 1 70 ? -0.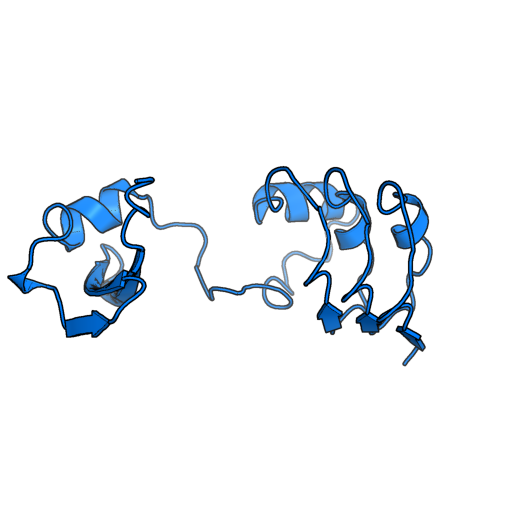553 15.360 -0.742 1.00 56.66 70 ALA A O 1
ATOM 548 N N . LYS A 1 71 ? 1.142 14.224 0.166 1.00 60.03 71 LYS A N 1
ATOM 549 C CA . LYS A 1 71 ? 2.195 15.079 -0.419 1.00 60.03 71 LYS A CA 1
ATOM 550 C C . LYS A 1 71 ? 2.246 14.987 -1.946 1.00 60.03 71 LYS A C 1
ATOM 552 O O . LYS A 1 71 ? 2.401 16.022 -2.585 1.00 60.03 71 LYS A O 1
ATOM 557 N N . ALA A 1 72 ? 2.062 13.799 -2.524 1.00 59.22 72 ALA A N 1
ATOM 558 C CA . ALA A 1 72 ? 1.950 13.637 -3.977 1.00 59.22 72 ALA A CA 1
ATOM 559 C C . ALA A 1 72 ? 0.705 14.347 -4.552 1.00 59.22 72 ALA A C 1
ATOM 561 O O . ALA A 1 72 ? 0.720 14.794 -5.699 1.00 59.22 72 ALA A O 1
ATOM 562 N N . LEU A 1 73 ? -0.347 14.487 -3.733 1.00 55.97 73 LEU A N 1
ATOM 563 C CA . LEU A 1 73 ? -1.614 15.152 -4.057 1.00 55.97 73 LEU A CA 1
ATOM 564 C C . LEU A 1 73 ? -1.615 16.674 -3.797 1.00 55.97 73 LEU A C 1
ATOM 566 O O . LEU A 1 73 ? -2.437 17.383 -4.373 1.00 55.97 73 LEU A O 1
ATOM 570 N N . LYS A 1 74 ? -0.694 17.204 -2.973 1.00 53.31 74 LYS A N 1
ATOM 571 C CA . LYS A 1 74 ? -0.629 18.624 -2.546 1.00 53.31 74 LYS A CA 1
ATOM 572 C C . LYS A 1 74 ? -0.388 19.644 -3.669 1.00 53.31 74 LYS A C 1
ATOM 574 O O . LYS A 1 74 ? -0.388 20.839 -3.391 1.00 53.31 74 LYS A O 1
ATOM 579 N N . SER A 1 75 ? -0.229 19.219 -4.921 1.00 53.38 75 SER A N 1
ATOM 580 C CA . SER A 1 75 ? -0.263 20.131 -6.070 1.00 53.38 75 SER A CA 1
ATOM 581 C C . SER A 1 75 ? -1.675 20.639 -6.409 1.00 53.38 75 SER A C 1
ATOM 583 O O . SER A 1 75 ? -1.800 21.488 -7.284 1.00 53.38 75 SER A O 1
ATOM 585 N N . ASP A 1 76 ? -2.733 20.145 -5.751 1.00 49.38 76 ASP A N 1
ATOM 586 C CA . ASP A 1 76 ? -4.120 20.577 -5.978 1.00 49.38 76 ASP A CA 1
ATOM 587 C C . ASP A 1 76 ? -4.926 20.622 -4.654 1.00 49.38 76 ASP A C 1
ATOM 589 O O . ASP A 1 76 ? -5.283 19.576 -4.102 1.00 49.38 76 ASP A O 1
ATOM 593 N N . PRO A 1 77 ? -5.209 21.820 -4.103 1.00 48.72 77 PRO A N 1
ATOM 594 C CA . PRO A 1 77 ? -5.835 21.995 -2.788 1.00 48.72 77 PRO A CA 1
ATOM 595 C C . PRO A 1 77 ? -7.327 21.613 -2.709 1.00 48.72 77 PRO A C 1
ATOM 597 O O . PRO A 1 77 ? -7.913 21.689 -1.630 1.00 48.72 77 PRO A O 1
ATOM 600 N N . SER A 1 78 ? -7.958 21.165 -3.800 1.00 49.88 78 SER A N 1
ATOM 601 C CA . SER A 1 78 ? -9.391 20.823 -3.828 1.00 49.88 78 SER A CA 1
ATOM 602 C C . SER A 1 78 ? -9.751 19.429 -3.267 1.00 49.88 78 SER A C 1
ATOM 604 O O . SER A 1 78 ? -10.930 19.097 -3.143 1.00 49.88 78 SER A O 1
ATOM 606 N N . LEU A 1 79 ? -8.766 18.604 -2.880 1.00 52.09 79 LEU A N 1
ATOM 607 C CA . LEU A 1 79 ? -8.930 17.139 -2.806 1.00 52.09 79 LEU A CA 1
ATOM 608 C C . LEU A 1 79 ? -8.843 16.495 -1.415 1.00 52.09 79 LEU A C 1
ATOM 610 O O . LEU A 1 79 ? -8.766 15.273 -1.306 1.00 52.09 79 LEU A O 1
ATOM 614 N N . ILE A 1 80 ? -8.949 17.259 -0.325 1.00 52.38 80 ILE A N 1
ATOM 615 C CA . ILE A 1 80 ? -8.995 16.681 1.039 1.00 52.38 80 ILE A CA 1
ATOM 616 C C . ILE A 1 80 ? -10.258 15.804 1.260 1.00 52.38 80 ILE A C 1
ATOM 618 O O . ILE A 1 80 ? -10.344 15.081 2.250 1.00 52.38 80 ILE A O 1
ATOM 622 N N . LYS A 1 81 ? -11.224 15.809 0.329 1.00 47.84 81 LYS A N 1
ATOM 623 C CA . LYS A 1 81 ? -12.534 15.155 0.472 1.00 47.84 81 LYS A CA 1
ATOM 624 C C . LYS A 1 81 ? -12.620 13.667 0.105 1.00 47.84 81 LYS A C 1
ATOM 626 O O . LYS A 1 81 ? -13.661 13.090 0.382 1.00 47.84 81 LYS A O 1
ATOM 631 N N . ASN A 1 82 ? -11.594 13.038 -0.474 1.00 44.00 82 ASN A N 1
ATOM 632 C CA . ASN A 1 82 ? -11.697 11.635 -0.918 1.00 44.00 82 ASN A CA 1
ATOM 633 C C . ASN A 1 82 ? -10.527 10.772 -0.415 1.00 44.00 82 ASN A C 1
ATOM 635 O O . ASN A 1 82 ? -9.674 10.328 -1.178 1.00 44.00 82 ASN A O 1
ATOM 639 N N . ARG A 1 83 ? -10.466 10.579 0.908 1.00 45.19 83 ARG A N 1
ATOM 640 C CA . ARG A 1 83 ? -9.407 9.827 1.606 1.00 45.19 83 ARG A CA 1
ATOM 641 C C . ARG A 1 83 ? -9.588 8.298 1.616 1.00 45.19 83 ARG A C 1
ATOM 643 O O . ARG A 1 83 ? -8.805 7.633 2.284 1.00 45.19 83 ARG A O 1
ATOM 650 N N . ASP A 1 84 ? -10.5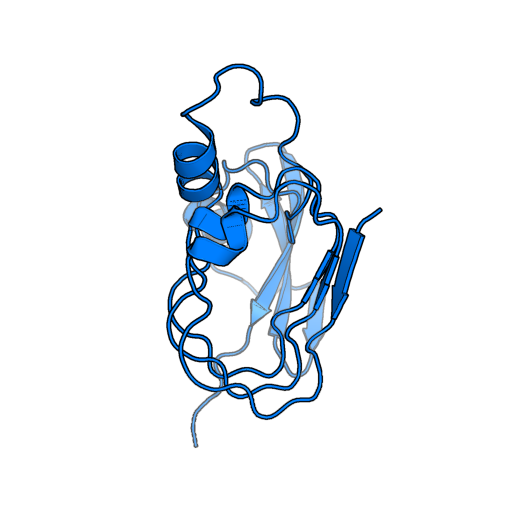51 7.741 0.882 1.00 50.94 84 ASP A N 1
ATOM 651 C CA . ASP A 1 84 ? -11.036 6.373 1.152 1.00 50.94 84 ASP A CA 1
ATOM 652 C C . ASP A 1 84 ? -10.853 5.341 0.024 1.00 50.94 84 ASP A C 1
ATOM 654 O O . ASP A 1 84 ? -11.476 4.285 0.070 1.00 50.94 84 ASP A O 1
ATOM 658 N N . LEU A 1 85 ? -10.011 5.576 -0.992 1.00 43.53 85 LEU A N 1
ATOM 659 C CA . LEU A 1 85 ? -9.967 4.651 -2.142 1.00 43.53 85 LEU A CA 1
ATOM 660 C C . LEU A 1 85 ? -8.934 3.507 -2.045 1.00 43.53 85 LEU A C 1
ATOM 662 O O . LEU A 1 85 ? -9.086 2.513 -2.742 1.00 43.53 85 LEU A O 1
ATOM 666 N N . PHE A 1 86 ? -7.932 3.578 -1.157 1.00 41.09 86 PHE A N 1
ATOM 667 C CA . PHE A 1 86 ? -6.955 2.481 -0.953 1.00 41.09 86 PHE A CA 1
ATOM 668 C C . PHE A 1 86 ? -6.596 2.223 0.517 1.00 41.09 86 PHE A C 1
ATOM 670 O O . PHE A 1 86 ? -5.551 1.652 0.843 1.00 41.09 86 PHE A O 1
ATOM 677 N N . SER A 1 87 ? -7.479 2.608 1.431 1.00 42.94 87 SER A N 1
ATOM 678 C CA . SER A 1 87 ? -7.414 2.215 2.831 1.00 42.94 87 SER A CA 1
ATOM 679 C C . SER A 1 87 ? -7.687 0.710 2.953 1.00 42.94 87 SER A C 1
ATOM 681 O O . SER A 1 87 ? -8.795 0.280 3.252 1.00 42.94 87 SER A O 1
ATOM 683 N N . ILE A 1 88 ? -6.638 -0.118 2.839 1.00 41.69 88 ILE A N 1
ATOM 684 C CA . ILE A 1 88 ? -6.668 -1.488 3.396 1.00 41.69 88 ILE A CA 1
ATOM 685 C C . ILE A 1 88 ? -6.951 -1.454 4.912 1.00 41.69 88 ILE A C 1
ATOM 687 O O . ILE A 1 88 ? -7.288 -2.472 5.504 1.00 41.69 88 ILE A O 1
ATOM 691 N N . TRP A 1 89 ? -6.939 -0.278 5.543 1.00 37.69 89 TRP A N 1
ATOM 692 C CA . TRP A 1 89 ? -7.600 -0.065 6.820 1.00 37.69 89 TRP A CA 1
ATOM 693 C C . TRP A 1 89 ? -8.302 1.285 6.800 1.00 37.69 89 TRP A C 1
ATOM 695 O O . TRP A 1 89 ? -7.653 2.311 6.600 1.00 37.69 89 TRP A O 1
ATOM 705 N N . ASN A 1 90 ? -9.613 1.287 7.052 1.00 39.84 90 ASN A N 1
ATOM 706 C CA . ASN A 1 90 ? -10.346 2.456 7.539 1.00 39.84 90 ASN A CA 1
ATOM 707 C C . ASN A 1 90 ? -9.762 2.851 8.899 1.00 39.84 90 ASN A C 1
ATOM 709 O O . ASN A 1 90 ? -10.279 2.503 9.967 1.00 39.84 90 ASN A O 1
ATOM 713 N N . PHE A 1 91 ? -8.616 3.511 8.839 1.00 51.53 91 PHE A N 1
ATOM 714 C CA . PHE A 1 91 ? -7.819 3.900 9.970 1.00 51.53 91 PHE A CA 1
ATOM 715 C C . PHE A 1 91 ? -7.644 5.415 9.893 1.00 51.53 91 PHE A C 1
ATOM 717 O O . PHE A 1 91 ? -7.100 5.946 8.929 1.00 51.53 91 PHE A O 1
ATOM 724 N N . ASP A 1 92 ? -8.162 6.118 10.893 1.00 52.78 92 ASP A N 1
ATOM 725 C CA . ASP A 1 92 ? -8.303 7.581 10.959 1.00 52.78 92 ASP A CA 1
ATOM 726 C C . ASP A 1 92 ? -6.966 8.342 11.087 1.00 52.78 92 ASP A C 1
ATOM 728 O O . ASP A 1 92 ? -6.954 9.552 11.304 1.00 52.78 92 ASP A O 1
ATOM 732 N N . GLY A 1 93 ? -5.833 7.653 10.918 1.00 55.75 93 GLY A N 1
ATOM 733 C CA . GLY A 1 93 ? -4.492 8.232 10.922 1.00 55.75 93 GLY A CA 1
ATOM 734 C C . GLY A 1 93 ? -3.982 8.662 12.299 1.00 55.75 93 GLY A C 1
ATOM 735 O O . GLY A 1 93 ? -2.904 9.244 12.354 1.00 55.75 93 GLY A O 1
ATOM 736 N N . ASN A 1 94 ? -4.715 8.371 13.384 1.00 57.50 94 ASN A N 1
ATOM 737 C CA . ASN A 1 94 ? -4.448 8.939 14.711 1.00 57.50 94 ASN A CA 1
ATOM 738 C C . ASN A 1 94 ? -4.025 7.937 15.802 1.00 57.50 94 ASN A C 1
ATOM 740 O O . ASN A 1 94 ? -3.664 8.378 16.885 1.00 57.50 94 ASN A O 1
ATOM 744 N N . VAL A 1 95 ? -4.065 6.619 15.575 1.00 65.12 95 VAL A N 1
ATOM 745 C CA . VAL A 1 95 ? -3.665 5.631 16.603 1.00 65.12 95 VAL A CA 1
ATOM 746 C C . VAL A 1 95 ? -2.182 5.357 16.478 1.00 65.12 95 VAL A C 1
ATOM 748 O O . VAL A 1 95 ? -1.707 4.847 15.459 1.00 65.12 95 VAL A O 1
ATOM 751 N N . ALA A 1 96 ? -1.460 5.671 17.545 1.00 74.31 96 ALA A N 1
ATOM 752 C CA . ALA A 1 96 ? -0.068 5.300 17.682 1.00 74.31 96 ALA A CA 1
ATOM 753 C C . ALA A 1 96 ? 0.050 3.811 18.047 1.00 74.31 96 ALA A C 1
ATOM 755 O O . ALA A 1 96 ? -0.813 3.243 18.716 1.00 74.31 96 ALA A O 1
ATOM 756 N N . PHE A 1 97 ? 1.165 3.177 17.671 1.00 78.06 97 PHE A N 1
ATOM 757 C CA . PHE A 1 97 ? 1.511 1.837 18.166 1.00 78.06 97 PHE A CA 1
ATOM 758 C C . PHE A 1 97 ? 1.444 1.772 19.702 1.00 78.06 97 PHE A C 1
ATOM 760 O O . PHE A 1 97 ? 0.953 0.799 20.258 1.00 78.06 97 PHE A O 1
ATOM 767 N N . GLU A 1 98 ? 1.842 2.850 20.379 1.00 78.94 98 GLU A N 1
ATOM 768 C CA . GLU A 1 98 ? 1.768 2.973 21.834 1.00 78.94 98 GLU A CA 1
ATOM 769 C C . GLU A 1 98 ? 0.334 2.869 22.378 1.00 78.94 98 GLU A C 1
ATOM 771 O O . GLU A 1 98 ? 0.114 2.216 23.396 1.00 78.94 98 GLU A O 1
ATOM 776 N N . ASP A 1 99 ? -0.653 3.451 21.691 1.00 86.06 99 ASP A N 1
ATOM 777 C CA . ASP A 1 99 ? -2.061 3.349 22.086 1.00 86.06 99 ASP A CA 1
ATOM 778 C C . ASP A 1 99 ? -2.561 1.908 21.963 1.00 86.06 99 ASP A C 1
ATOM 780 O O . ASP A 1 99 ? -3.311 1.436 22.815 1.00 86.06 99 ASP A O 1
ATOM 784 N N . ILE A 1 100 ? -2.111 1.190 20.928 1.00 87.06 100 ILE A N 1
ATOM 785 C CA . ILE A 1 100 ? -2.409 -0.233 20.738 1.00 87.06 100 ILE A CA 1
ATOM 786 C C . ILE A 1 100 ? -1.782 -1.064 21.858 1.00 87.06 100 ILE A C 1
ATOM 788 O O . ILE A 1 100 ? -2.471 -1.881 22.473 1.00 87.06 100 ILE A O 1
ATOM 792 N N . THR A 1 101 ? -0.497 -0.852 22.143 1.00 85.94 101 THR A N 1
ATOM 793 C CA . THR A 1 101 ? 0.221 -1.570 23.200 1.00 85.94 101 THR A CA 1
ATOM 794 C C . THR A 1 101 ? -0.428 -1.317 24.557 1.00 85.94 101 THR A C 1
ATOM 796 O O . THR A 1 101 ? -0.656 -2.263 25.300 1.00 85.94 101 THR A O 1
ATOM 799 N N . LYS A 1 102 ? -0.823 -0.076 24.866 1.00 91.50 102 LYS A N 1
ATOM 800 C CA . LYS A 1 102 ? -1.559 0.244 26.100 1.00 91.50 102 LYS A CA 1
ATOM 801 C C . LYS A 1 102 ? -2.936 -0.418 26.137 1.00 91.50 102 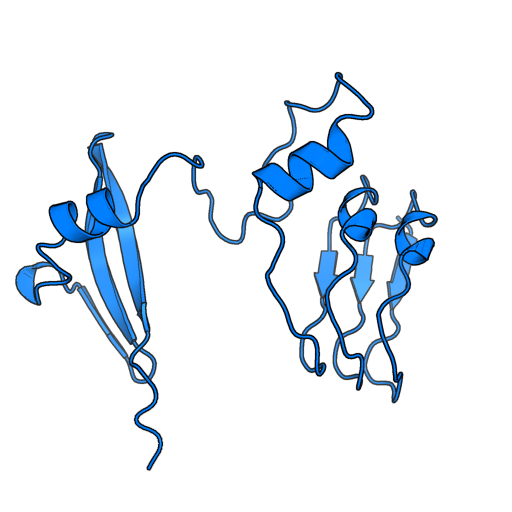LYS A C 1
ATOM 803 O O . LYS A 1 102 ? -3.279 -1.042 27.134 1.00 91.50 102 LYS A O 1
ATOM 808 N N . ALA A 1 103 ? -3.709 -0.327 25.055 1.00 92.12 103 ALA A N 1
ATOM 809 C CA . ALA A 1 103 ? -5.068 -0.872 24.985 1.00 92.12 103 ALA A CA 1
ATOM 810 C C . ALA A 1 103 ? -5.128 -2.409 25.002 1.00 92.12 103 ALA A C 1
ATOM 812 O O . ALA A 1 103 ? -6.203 -2.974 25.206 1.00 92.12 103 ALA A O 1
ATOM 813 N N . THR A 1 104 ? -3.999 -3.076 24.758 1.00 93.06 104 THR A N 1
ATOM 814 C CA . THR A 1 104 ? -3.874 -4.540 24.763 1.00 93.06 104 THR A CA 1
ATOM 815 C C . THR A 1 104 ? -2.932 -5.065 25.843 1.00 93.06 104 THR A C 1
ATOM 817 O O . THR A 1 104 ? -2.684 -6.265 25.867 1.00 93.06 104 THR A O 1
ATOM 820 N N . GLU A 1 105 ? -2.399 -4.199 26.710 1.00 94.31 105 GLU A N 1
ATOM 821 C CA . GLU A 1 105 ? -1.352 -4.535 27.689 1.00 94.31 105 GLU A CA 1
ATOM 822 C C . GLU A 1 105 ? -0.205 -5.352 27.071 1.00 94.31 105 GLU A C 1
ATOM 824 O O . GLU A 1 105 ? 0.108 -6.455 27.500 1.00 94.31 105 GLU A O 1
ATOM 829 N N . ASP A 1 106 ? 0.392 -4.804 26.013 1.00 91.81 106 ASP A N 1
ATOM 830 C CA . ASP A 1 106 ? 1.431 -5.453 25.206 1.00 91.81 106 ASP A CA 1
ATOM 831 C C . ASP A 1 106 ? 0.993 -6.788 24.576 1.00 91.81 106 ASP A C 1
ATOM 833 O O . ASP A 1 106 ? 1.722 -7.780 24.540 1.00 91.81 106 ASP A O 1
ATOM 837 N N . PHE A 1 107 ? -0.215 -6.794 24.003 1.00 92.12 107 PHE A N 1
ATOM 838 C CA . PHE A 1 107 ? -0.823 -7.978 23.392 1.00 92.12 107 PHE A CA 1
ATOM 839 C C . PHE A 1 107 ? -0.978 -9.152 24.376 1.00 92.12 107 PHE A C 1
ATOM 841 O O . PHE A 1 107 ? -0.721 -10.309 24.017 1.00 92.12 107 PHE A O 1
ATOM 848 N N . ASP A 1 108 ? -1.444 -8.858 25.594 1.00 95.19 108 ASP A N 1
ATOM 849 C CA . ASP A 1 108 ? -1.800 -9.855 26.601 1.00 95.19 108 ASP A CA 1
ATOM 850 C C . ASP A 1 108 ? -2.912 -10.787 26.087 1.00 95.19 108 ASP A C 1
ATOM 852 O O . ASP A 1 108 ? -3.865 -10.377 25.409 1.00 95.19 108 ASP A O 1
ATOM 856 N N . ILE A 1 109 ? -2.794 -12.074 26.417 1.00 94.38 109 ILE A N 1
ATOM 857 C CA . ILE A 1 109 ? -3.703 -13.125 25.957 1.00 94.38 109 ILE A CA 1
ATOM 858 C C . ILE A 1 109 ? -5.160 -12.886 26.377 1.00 94.38 109 ILE A C 1
ATOM 860 O O . ILE A 1 109 ? -6.065 -13.338 25.680 1.00 94.38 109 ILE A O 1
ATOM 864 N N . LYS A 1 110 ? -5.421 -12.124 27.446 1.00 96.88 110 LYS A N 1
ATOM 865 C CA . LYS A 1 110 ? -6.782 -11.780 27.886 1.00 96.88 110 LYS A CA 1
ATOM 866 C C . LYS A 1 110 ? -7.568 -10.962 26.860 1.00 96.88 110 LYS A C 1
ATOM 868 O O . LYS A 1 110 ? -8.797 -10.969 26.878 1.00 96.88 110 LYS A O 1
ATOM 873 N N . TYR A 1 111 ? -6.871 -10.261 25.967 1.00 95.69 111 TYR A N 1
ATOM 874 C CA . TYR A 1 111 ? -7.480 -9.522 24.863 1.00 95.69 111 TYR A CA 1
ATOM 875 C C . TYR A 1 111 ? -7.540 -10.336 23.569 1.00 95.69 111 TYR A C 1
ATOM 877 O O . TYR A 1 111 ? -8.126 -9.871 22.590 1.00 95.69 111 TYR A O 1
ATOM 885 N N . CYS A 1 112 ? -6.942 -11.529 23.532 1.00 95.25 112 CYS A N 1
ATOM 886 C CA . CYS A 1 112 ? -6.961 -12.393 22.363 1.00 95.25 112 CYS A CA 1
ATOM 887 C C . CYS A 1 112 ? -8.365 -12.964 22.151 1.00 95.25 112 CYS A C 1
ATOM 889 O O . CYS A 1 112 ? -8.950 -13.584 23.036 1.00 95.25 112 CYS A O 1
ATOM 891 N N . ILE A 1 113 ? -8.898 -12.765 20.950 1.00 96.19 113 ILE A N 1
ATOM 892 C CA . ILE A 1 113 ? -10.208 -13.271 20.526 1.00 96.19 113 ILE A CA 1
ATOM 893 C C . ILE A 1 113 ? -10.096 -14.410 19.508 1.00 96.19 113 ILE A C 1
ATOM 895 O O . ILE A 1 113 ? -11.108 -14.972 19.100 1.00 96.19 113 ILE A O 1
ATOM 899 N N . GLY A 1 114 ? -8.880 -14.762 19.089 1.00 93.56 114 GLY A N 1
ATOM 900 C CA . GLY A 1 114 ? -8.639 -15.913 18.228 1.00 93.56 114 GLY A CA 1
ATOM 901 C C . GLY A 1 114 ? -7.190 -16.010 17.774 1.00 93.56 114 GLY A C 1
ATOM 902 O O . GLY A 1 114 ? -6.540 -15.000 17.525 1.00 93.56 114 GLY A O 1
ATOM 903 N N . THR A 1 115 ? -6.693 -17.232 17.614 1.00 92.62 115 THR A N 1
ATOM 904 C CA . THR A 1 115 ? -5.357 -17.507 17.074 1.00 92.62 115 THR A CA 1
ATOM 905 C C . THR A 1 115 ? -5.485 -18.441 15.878 1.00 92.62 115 THR A C 1
ATOM 907 O O . THR A 1 115 ? -6.212 -19.428 15.937 1.00 92.62 115 THR A O 1
ATOM 910 N N . GLY A 1 116 ? -4.786 -18.123 14.790 1.00 87.94 116 GLY A N 1
ATOM 911 C CA . GLY A 1 116 ? -4.640 -18.976 13.612 1.00 87.94 116 GLY A CA 1
ATOM 912 C C . GLY A 1 116 ? -3.166 -19.145 13.239 1.00 87.94 116 GLY A C 1
ATOM 913 O O . GLY A 1 116 ? -2.296 -18.528 13.847 1.00 87.94 116 GLY A O 1
ATOM 914 N N . GLY A 1 117 ? -2.877 -19.944 12.210 1.00 83.81 117 GLY A N 1
ATOM 915 C CA . GLY A 1 117 ? -1.497 -20.320 11.854 1.00 83.81 117 GLY A CA 1
ATOM 916 C C . GLY A 1 117 ? -0.564 -19.173 11.435 1.00 83.81 117 GLY A C 1
ATOM 917 O O . GLY A 1 117 ? 0.642 -19.356 11.410 1.00 83.81 117 GLY A O 1
ATOM 918 N N . TYR A 1 118 ? -1.104 -17.993 11.120 1.00 81.12 118 TYR A N 1
ATOM 919 C CA . TYR A 1 118 ? -0.322 -16.821 10.700 1.00 81.12 118 TYR A CA 1
ATOM 920 C C . TYR A 1 118 ? -0.404 -15.650 11.688 1.00 81.12 118 TYR A C 1
ATOM 922 O O . TYR A 1 118 ? 0.054 -14.549 11.380 1.00 81.12 118 TYR A O 1
ATOM 930 N N . GLY A 1 119 ? -1.051 -15.825 12.842 1.00 88.38 119 GLY A N 1
ATOM 931 C CA . GLY A 1 119 ? -1.189 -14.740 13.804 1.00 88.38 119 GLY A CA 1
ATOM 932 C C . GLY A 1 119 ? -2.323 -14.893 14.805 1.00 88.38 119 GLY A C 1
ATOM 933 O O . GLY A 1 119 ? -3.205 -15.742 14.678 1.00 88.38 119 GLY A O 1
ATOM 934 N N . SER A 1 120 ? -2.324 -13.984 15.770 1.00 92.81 120 SER A N 1
ATOM 935 C CA . SER A 1 120 ? -3.340 -13.852 16.810 1.00 92.81 120 SER A CA 1
ATOM 936 C C . SER A 1 120 ? -4.107 -12.544 16.640 1.00 92.81 120 SER A C 1
ATOM 938 O O . SER A 1 120 ? -3.540 -11.517 16.266 1.00 92.81 120 SER A O 1
ATOM 940 N N . VAL A 1 121 ? -5.414 -12.582 16.874 1.00 94.12 121 VAL A N 1
ATOM 941 C CA . VAL A 1 121 ? -6.318 -11.439 16.775 1.00 94.12 121 VAL A CA 1
ATOM 942 C C . VAL A 1 121 ? -6.691 -10.985 18.176 1.00 94.12 121 VAL A C 1
ATOM 944 O O . VAL A 1 121 ? -7.150 -11.785 18.986 1.00 94.12 121 VAL A O 1
ATOM 947 N N . TYR A 1 122 ? -6.533 -9.694 18.441 1.00 95.31 122 TYR A N 1
ATOM 948 C CA . TYR A 1 122 ? -6.793 -9.069 19.730 1.00 95.31 122 TYR A CA 1
ATOM 949 C C . TYR A 1 122 ? -7.903 -8.036 19.609 1.00 95.31 122 TYR A C 1
ATOM 951 O O . TYR A 1 122 ? -7.954 -7.280 18.640 1.00 95.31 122 TYR A O 1
ATOM 959 N N . ARG A 1 123 ? -8.780 -7.972 20.606 1.00 95.50 123 ARG A N 1
ATOM 960 C CA . ARG A 1 123 ? -9.776 -6.911 20.740 1.00 95.50 123 ARG A CA 1
ATOM 961 C C . ARG A 1 123 ? -9.188 -5.776 21.575 1.00 95.50 123 ARG A C 1
ATOM 963 O O . ARG A 1 123 ? -8.858 -5.991 22.734 1.00 95.50 123 ARG A O 1
ATOM 970 N N . ALA A 1 124 ? -9.148 -4.569 21.023 1.00 92.50 124 ALA A N 1
ATOM 971 C CA . ALA A 1 124 ? -8.705 -3.367 21.727 1.00 92.50 124 ALA A CA 1
ATOM 972 C C . ALA A 1 124 ? -9.806 -2.303 21.759 1.00 92.50 124 ALA A C 1
ATOM 974 O O . ALA A 1 124 ? -10.602 -2.188 20.824 1.00 92.50 124 ALA A O 1
ATOM 975 N N . VAL A 1 125 ? -9.831 -1.511 22.831 1.00 92.62 125 VAL A N 1
ATOM 976 C CA . VAL A 1 125 ? -10.633 -0.285 22.928 1.00 92.62 125 VAL A CA 1
ATOM 977 C C . VAL A 1 125 ? -9.661 0.885 22.911 1.00 92.62 125 VAL A C 1
ATOM 979 O O . VAL A 1 125 ? -8.853 1.035 23.821 1.00 92.62 125 VAL A O 1
ATOM 982 N N . LEU A 1 126 ? -9.698 1.675 21.844 1.00 86.44 126 LEU A N 1
ATOM 983 C CA . LEU A 1 126 ? -8.779 2.793 21.640 1.00 86.44 126 LEU A CA 1
ATOM 984 C C . LEU A 1 126 ? -9.138 3.985 22.544 1.00 86.44 126 LEU A C 1
ATOM 986 O O . LEU A 1 126 ? -10.281 4.067 22.999 1.00 86.44 126 LEU A O 1
ATOM 990 N N . PRO A 1 127 ? -8.231 4.966 22.740 1.00 82.50 127 PRO A N 1
ATOM 991 C CA . PRO A 1 127 ? -8.528 6.185 23.503 1.00 82.50 127 PRO A CA 1
ATOM 992 C C . PRO A 1 127 ? -9.753 6.963 22.995 1.00 82.50 127 PRO A C 1
ATOM 994 O O . PRO A 1 127 ? -10.430 7.632 23.768 1.00 82.50 127 PRO A O 1
ATOM 997 N N . SER A 1 128 ? -10.083 6.833 21.705 1.00 81.31 128 SER A N 1
ATOM 998 C CA . SER A 1 128 ? -11.295 7.401 21.100 1.00 81.31 128 SER A CA 1
ATOM 999 C C . SER A 1 128 ? -12.598 6.693 21.503 1.00 81.31 128 SER A C 1
ATOM 1001 O O . SER A 1 128 ? -13.674 7.116 21.091 1.00 81.31 128 SER A O 1
ATOM 1003 N N . GLY A 1 129 ? -12.526 5.588 22.253 1.00 85.00 129 GLY A N 1
ATOM 1004 C CA . GLY A 1 129 ? -13.653 4.709 22.579 1.00 85.00 129 GLY A CA 1
ATOM 1005 C C . GLY A 1 129 ? -14.002 3.703 21.476 1.00 85.00 129 GLY A C 1
ATOM 1006 O O . GLY A 1 129 ? -14.853 2.835 21.674 1.00 85.00 129 GLY A O 1
ATOM 1007 N N . LYS A 1 130 ? -13.339 3.774 20.314 1.00 82.88 130 LYS A N 1
ATOM 1008 C CA . LYS A 1 130 ? -13.561 2.850 19.196 1.00 82.88 130 LYS A CA 1
ATOM 1009 C C . LYS A 1 130 ? -13.020 1.458 19.529 1.00 82.88 130 LYS A C 1
ATOM 1011 O O . LYS A 1 130 ? -11.864 1.308 19.922 1.00 82.88 130 LYS A O 1
ATOM 1016 N N . VAL A 1 131 ? -13.844 0.435 19.310 1.00 87.12 131 VAL A N 1
ATOM 1017 C CA . VAL A 1 131 ? -13.437 -0.972 19.423 1.00 87.12 131 VAL A CA 1
ATOM 1018 C C . VAL A 1 131 ? -12.847 -1.437 18.095 1.00 87.12 131 VAL A C 1
ATOM 1020 O O . VAL A 1 131 ? -13.455 -1.235 17.043 1.00 87.12 131 VAL A O 1
ATOM 1023 N N . VAL A 1 132 ? -11.675 -2.068 18.137 1.00 87.62 132 VAL A N 1
ATOM 1024 C CA . VAL A 1 132 ? -10.971 -2.583 16.955 1.00 87.62 132 VAL A CA 1
ATOM 1025 C C . VAL A 1 132 ? -10.474 -4.010 17.175 1.00 87.62 132 VAL A C 1
ATOM 1027 O O . VAL A 1 132 ? -10.194 -4.417 18.304 1.00 87.62 132 VAL A O 1
ATOM 1030 N N . ALA A 1 133 ? -10.356 -4.763 16.080 1.00 92.06 133 ALA A N 1
ATOM 1031 C CA . ALA A 1 133 ? -9.681 -6.056 16.043 1.00 92.06 133 ALA A CA 1
ATOM 1032 C C . ALA A 1 133 ? -8.291 -5.882 15.412 1.00 92.06 133 ALA A C 1
ATOM 1034 O O . ALA A 1 133 ? -8.168 -5.377 14.298 1.00 92.06 133 ALA A O 1
ATOM 1035 N N . LEU A 1 134 ? -7.249 -6.291 16.129 1.00 89.44 134 LEU A N 1
ATOM 1036 C CA . LEU A 1 134 ? -5.849 -6.144 15.744 1.00 89.44 134 LEU A CA 1
ATOM 1037 C C . LEU A 1 134 ? -5.258 -7.514 15.447 1.00 89.44 134 LEU A C 1
ATOM 1039 O O . LEU A 1 134 ? -5.273 -8.382 16.314 1.00 89.44 134 LEU A O 1
ATOM 1043 N N . LYS A 1 135 ? -4.700 -7.716 14.253 1.00 90.75 135 LYS A N 1
ATOM 1044 C CA . LYS A 1 135 ? -4.020 -8.969 13.906 1.00 90.75 135 LYS A CA 1
ATOM 1045 C C . LYS A 1 135 ? -2.515 -8.836 14.145 1.00 90.75 135 LYS A C 1
ATOM 1047 O O . LYS A 1 135 ? -1.822 -8.184 13.369 1.00 90.75 135 LYS A O 1
ATOM 1052 N N . LYS A 1 136 ? -2.010 -9.477 15.199 1.00 87.75 136 LYS A N 1
ATOM 1053 C CA . LYS A 1 136 ? -0.576 -9.659 15.453 1.00 87.75 136 LYS A CA 1
ATOM 1054 C C . LYS A 1 136 ? -0.097 -10.859 14.648 1.00 87.75 136 LYS A C 1
ATOM 1056 O O . LYS A 1 136 ? -0.505 -11.987 14.913 1.00 87.75 136 LYS A O 1
ATOM 1061 N N . LEU A 1 137 ? 0.750 -10.620 13.656 1.00 88.38 137 LEU A N 1
ATOM 1062 C CA . LEU A 1 137 ? 1.357 -11.700 12.884 1.00 88.38 137 LEU A CA 1
ATOM 1063 C C . LEU A 1 137 ? 2.398 -12.414 13.749 1.00 88.38 137 LEU A C 1
ATOM 1065 O O . LEU A 1 137 ? 3.189 -11.760 14.434 1.00 88.38 137 LEU A O 1
ATOM 1069 N N . HIS A 1 138 ? 2.386 -13.746 13.735 1.00 84.50 138 HIS A N 1
ATOM 1070 C CA . HIS A 1 138 ? 3.475 -14.517 14.334 1.00 84.50 138 HIS A CA 1
ATOM 1071 C C . HIS A 1 138 ? 4.753 -14.189 13.560 1.00 84.50 138 HIS A C 1
ATOM 1073 O O . HIS A 1 138 ? 4.728 -14.114 12.328 1.00 84.50 138 HIS A O 1
ATOM 1079 N N . ARG A 1 139 ? 5.867 -13.938 14.260 1.00 77.00 139 ARG A N 1
ATOM 1080 C CA . ARG A 1 139 ? 7.159 -13.896 13.569 1.00 77.00 139 ARG A CA 1
ATOM 1081 C C . ARG A 1 139 ? 7.376 -15.292 13.000 1.00 77.00 139 ARG A C 1
ATOM 1083 O O . ARG A 1 139 ? 7.239 -16.263 13.734 1.00 77.00 139 ARG A O 1
ATOM 1090 N N . LEU A 1 140 ? 7.676 -15.372 11.706 1.00 56.62 140 LEU A N 1
ATOM 1091 C CA . LEU A 1 140 ? 8.259 -16.580 11.143 1.00 56.62 140 LEU A CA 1
ATOM 1092 C C . LEU A 1 140 ? 9.554 -16.801 11.928 1.00 56.62 140 LEU A C 1
ATOM 1094 O O . LEU A 1 140 ? 10.488 -16.007 11.801 1.00 56.62 140 LEU A O 1
ATOM 1098 N N . GLU A 1 141 ? 9.575 -17.800 12.803 1.00 43.75 141 GLU A N 1
ATOM 1099 C CA . GLU A 1 141 ? 10.840 -18.372 13.235 1.00 43.75 141 GLU A CA 1
ATOM 1100 C C . GLU A 1 141 ? 11.466 -18.926 11.956 1.00 43.75 141 GLU A C 1
ATOM 1102 O O . GLU A 1 141 ? 10.923 -19.824 11.314 1.00 43.75 141 GLU A O 1
ATOM 1107 N N . ALA A 1 142 ? 12.519 -18.256 11.488 1.00 37.78 142 ALA A N 1
ATOM 1108 C CA . ALA A 1 142 ? 13.386 -18.824 10.479 1.00 37.78 142 ALA A CA 1
ATOM 1109 C C . ALA A 1 142 ? 14.139 -19.961 11.174 1.00 37.78 142 ALA A C 1
ATOM 1111 O O . ALA A 1 142 ? 15.034 -19.692 11.976 1.00 37.78 142 ALA A O 1
ATOM 1112 N N . GLU A 1 143 ? 13.701 -21.195 10.933 1.00 35.25 143 GLU A N 1
ATOM 1113 C CA . GLU A 1 143 ? 14.560 -22.376 11.063 1.00 35.25 143 GLU A CA 1
ATOM 1114 C C . GLU A 1 143 ? 15.689 -22.323 10.023 1.00 35.25 143 GLU A C 1
ATOM 1116 O O . GLU A 1 143 ? 15.428 -21.881 8.874 1.00 35.25 143 GLU A O 1
#

Radius of gyration: 18.59 Å; chains: 1; bounding box: 28×44×47 Å

pLDDT: mean 80.6, std 18.34, range [35.25, 97.81]